Protein AF-A0A357NA75-F1 (afdb_monomer_lite)

Foldseek 3Di:
DKKAAQDWDWAADPVGDIDIDHHRDIDDDDPVSCVGPVVVVCVVVVRIGHDDDVPVVVPD

Sequence (60 aa):
MRIFTKKSFEFKNAAGEKVVTQPLSFADVPDWAAKDPIFSWGKKDGDIIVTETAKEEAAA

pLDDT: mean 85.8, std 15.58, range [38.06, 95.5]

Structure (mmCIF, N/CA/C/O backbone):
data_AF-A0A357NA75-F1
#
_entry.id   AF-A0A357NA75-F1
#
loop_
_atom_site.group_PDB
_atom_site.id
_atom_site.type_symbol
_atom_site.label_atom_id
_atom_site.label_alt_id
_atom_site.label_comp_id
_atom_site.label_asym_id
_atom_site.label_entity_id
_atom_site.label_seq_id
_atom_site.pdbx_PDB_ins_code
_atom_site.Cartn_x
_atom_site.Cartn_y
_atom_site.Cartn_z
_atom_site.occupancy
_atom_site.B_iso_or_equiv
_atom_site.auth_seq_id
_atom_site.auth_comp_id
_atom_site.auth_asym_id
_atom_site.auth_atom_id
_atom_site.pdbx_PDB_model_num
ATOM 1 N N . MET A 1 1 ? -1.406 -12.534 -1.273 1.00 89.12 1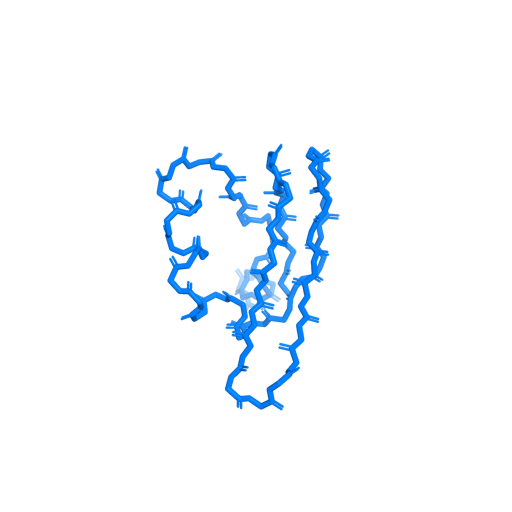 MET A N 1
ATOM 2 C CA . MET A 1 1 ? -1.234 -11.910 -2.602 1.00 89.12 1 MET A CA 1
ATOM 3 C C . MET A 1 1 ? 0.200 -11.436 -2.706 1.00 89.12 1 MET A C 1
ATOM 5 O O . MET A 1 1 ? 0.631 -10.667 -1.850 1.00 89.12 1 MET A O 1
ATOM 9 N N . ARG A 1 2 ? 0.930 -11.862 -3.740 1.00 90.88 2 ARG A N 1
ATOM 10 C CA . ARG A 1 2 ? 2.324 -11.451 -3.911 1.00 90.88 2 ARG A CA 1
ATOM 11 C C . ARG A 1 2 ? 2.420 -10.226 -4.808 1.00 90.88 2 ARG A C 1
ATOM 13 O O . ARG A 1 2 ? 1.834 -10.184 -5.894 1.00 90.88 2 ARG A O 1
ATOM 20 N N . ILE A 1 3 ? 3.145 -9.220 -4.332 1.00 93.25 3 ILE A N 1
ATOM 21 C CA . ILE A 1 3 ? 3.387 -7.974 -5.053 1.00 93.25 3 ILE A CA 1
ATOM 22 C C . ILE A 1 3 ? 4.877 -7.658 -5.084 1.00 93.25 3 ILE A C 1
ATOM 24 O O . ILE A 1 3 ? 5.602 -7.946 -4.139 1.00 93.25 3 ILE A O 1
ATOM 28 N N . PHE A 1 4 ? 5.328 -7.025 -6.155 1.00 93.75 4 PHE A N 1
ATOM 29 C CA . PHE A 1 4 ? 6.620 -6.366 -6.232 1.00 93.75 4 PHE A CA 1
ATOM 30 C C . PHE A 1 4 ? 6.419 -4.866 -6.045 1.00 93.75 4 PHE A C 1
ATOM 32 O O . PHE A 1 4 ? 5.585 -4.260 -6.722 1.00 93.75 4 PHE A O 1
ATOM 39 N N . THR A 1 5 ? 7.186 -4.259 -5.143 1.00 94.44 5 THR A N 1
ATOM 40 C CA . THR A 1 5 ? 7.096 -2.821 -4.881 1.00 94.44 5 THR A CA 1
ATOM 41 C C . THR A 1 5 ? 8.407 -2.125 -5.191 1.00 94.44 5 THR A C 1
ATOM 43 O O . THR A 1 5 ? 9.449 -2.511 -4.676 1.00 94.44 5 THR A O 1
ATOM 46 N N . LYS A 1 6 ? 8.375 -1.059 -5.998 1.00 94.88 6 LYS A N 1
ATOM 47 C CA . LYS A 1 6 ? 9.563 -0.235 -6.290 1.00 94.88 6 LYS A CA 1
ATOM 48 C C . LYS A 1 6 ? 9.997 0.612 -5.093 1.00 94.88 6 LYS A C 1
ATOM 50 O O . LYS A 1 6 ? 11.169 0.957 -4.977 1.00 94.88 6 LYS A O 1
ATOM 55 N N . LYS A 1 7 ? 9.055 0.925 -4.204 1.00 94.88 7 LYS A N 1
ATOM 56 C CA . LYS A 1 7 ? 9.229 1.747 -3.002 1.00 94.88 7 LYS A CA 1
ATOM 57 C C . LYS A 1 7 ? 8.619 1.038 -1.794 1.00 94.88 7 LYS A C 1
ATOM 59 O O . LYS A 1 7 ? 7.856 0.089 -1.959 1.00 94.88 7 LYS A O 1
ATOM 64 N N . SER A 1 8 ? 8.946 1.504 -0.595 1.00 94.44 8 SER A N 1
ATOM 65 C CA . SER A 1 8 ? 8.301 1.027 0.628 1.00 94.44 8 SER A CA 1
ATOM 66 C C . SER A 1 8 ? 6.875 1.558 0.716 1.00 94.44 8 SER A C 1
ATOM 68 O O . SER A 1 8 ? 6.657 2.762 0.580 1.00 94.44 8 SER A O 1
ATOM 70 N N . PHE A 1 9 ? 5.926 0.673 1.001 1.00 93.69 9 PHE A N 1
ATOM 71 C CA . PHE A 1 9 ? 4.543 1.029 1.292 1.00 93.69 9 PHE A CA 1
ATOM 72 C C . PHE A 1 9 ? 4.149 0.498 2.664 1.00 93.69 9 PHE A C 1
ATOM 74 O O . PHE A 1 9 ? 4.542 -0.604 3.039 1.00 93.69 9 PHE A O 1
ATOM 81 N N . GLU A 1 10 ? 3.360 1.275 3.399 1.00 93.94 10 GLU A N 1
ATOM 82 C CA . GLU A 1 10 ? 2.664 0.814 4.597 1.00 93.94 10 GLU A CA 1
ATOM 83 C C . GLU A 1 10 ? 1.170 0.778 4.281 1.00 93.94 10 GLU A C 1
ATOM 85 O O . GLU A 1 10 ? 0.578 1.809 3.965 1.00 93.94 10 GLU A O 1
ATOM 90 N N . PHE A 1 11 ? 0.573 -0.411 4.346 1.00 92.62 11 PHE A N 1
ATOM 91 C CA . PHE A 1 11 ? -0.873 -0.582 4.236 1.00 92.62 11 PHE A CA 1
ATOM 92 C C . PHE A 1 11 ? -1.445 -0.810 5.624 1.00 92.62 11 PHE A C 1
ATOM 94 O O . PHE A 1 11 ? -0.882 -1.587 6.405 1.00 92.62 11 PHE A O 1
ATOM 101 N N . LYS A 1 12 ? -2.579 -0.174 5.919 1.00 92.06 12 LYS A N 1
ATOM 102 C CA . LYS A 1 12 ? -3.226 -0.283 7.225 1.00 92.06 12 LYS A CA 1
ATOM 103 C C . LYS A 1 12 ? -4.718 -0.512 7.064 1.00 92.06 12 LYS A C 1
ATOM 105 O O . LYS A 1 12 ? -5.397 0.232 6.364 1.00 92.06 12 LYS A O 1
ATOM 110 N N . ASN A 1 13 ? -5.249 -1.510 7.761 1.00 89.81 13 ASN A N 1
ATOM 111 C CA . ASN A 1 13 ? -6.686 -1.759 7.764 1.00 89.81 13 ASN A CA 1
ATOM 112 C C . ASN A 1 13 ? -7.395 -1.112 8.969 1.00 89.81 13 ASN A C 1
ATOM 114 O O . ASN A 1 13 ? -6.774 -0.656 9.932 1.00 89.81 13 ASN A O 1
ATOM 118 N N . ALA A 1 14 ? -8.729 -1.095 8.923 1.00 88.06 14 ALA A N 1
ATOM 119 C CA . ALA A 1 14 ? -9.566 -0.564 10.002 1.00 88.06 14 ALA A CA 1
ATOM 120 C C . ALA A 1 14 ? -9.498 -1.390 11.304 1.00 88.06 1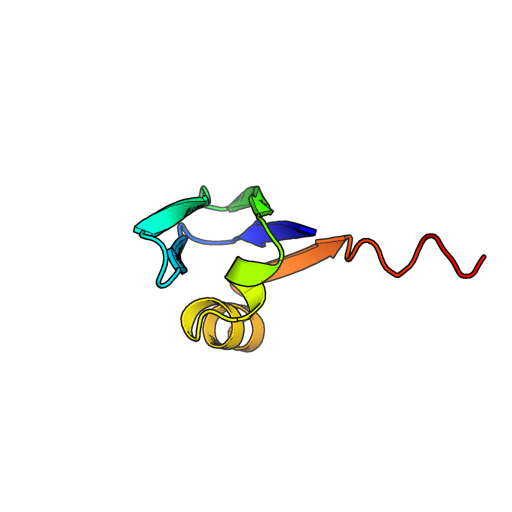4 ALA A C 1
ATOM 122 O O . ALA A 1 14 ? -9.827 -0.870 12.365 1.00 88.06 14 ALA A O 1
ATOM 123 N N . ALA A 1 15 ? -9.049 -2.649 11.234 1.00 89.50 15 ALA A N 1
ATOM 124 C CA . ALA A 1 15 ? -8.817 -3.505 12.400 1.00 89.50 15 ALA A CA 1
ATOM 125 C C . ALA A 1 15 ? -7.486 -3.196 13.117 1.00 89.50 15 ALA A C 1
ATOM 127 O O . ALA A 1 15 ? -7.218 -3.746 14.182 1.00 89.50 15 ALA A O 1
ATOM 128 N N . GLY A 1 16 ? -6.6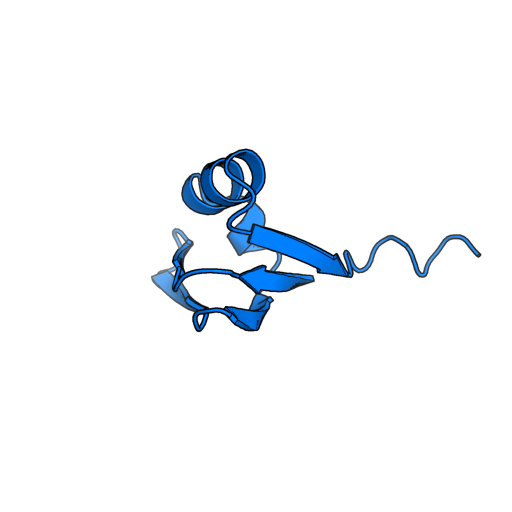60 -2.299 12.563 1.00 88.12 16 GLY A N 1
ATOM 129 C CA . GLY A 1 16 ? -5.363 -1.921 13.123 1.00 88.12 16 GLY A CA 1
ATOM 130 C C . GLY A 1 16 ? -4.201 -2.812 12.682 1.00 88.12 16 GLY A C 1
ATOM 131 O O . GLY A 1 16 ? -3.076 -2.591 13.131 1.00 88.12 16 GLY A O 1
ATOM 132 N N . GLU A 1 17 ? -4.433 -3.774 11.788 1.00 90.81 17 GLU A N 1
ATOM 133 C CA . GLU A 1 17 ? -3.364 -4.549 11.164 1.00 90.81 17 GLU A CA 1
ATOM 134 C C . GLU A 1 17 ? -2.595 -3.667 10.182 1.00 90.81 17 GLU A C 1
ATOM 136 O O . GLU A 1 17 ? -3.170 -2.836 9.469 1.00 90.81 17 GLU A O 1
ATOM 141 N N . LYS A 1 18 ? -1.278 -3.865 10.144 1.00 92.69 18 LYS A N 1
ATOM 142 C CA . LYS A 1 18 ? -0.377 -3.153 9.245 1.00 92.69 18 LYS A CA 1
ATOM 143 C C . LYS A 1 18 ? 0.558 -4.126 8.552 1.00 92.69 18 LYS A C 1
ATOM 145 O O . LYS A 1 18 ? 1.032 -5.077 9.173 1.00 92.69 18 LYS A O 1
ATOM 150 N N . VAL A 1 19 ? 0.854 -3.858 7.288 1.00 92.94 19 VAL A N 1
ATOM 151 C CA . VAL A 1 19 ? 1.889 -4.574 6.544 1.00 92.94 19 VAL A CA 1
ATOM 152 C C . VAL A 1 19 ? 2.784 -3.553 5.860 1.00 92.94 19 VAL A C 1
ATOM 154 O O . VAL A 1 19 ? 2.300 -2.557 5.321 1.00 92.94 19 VAL A O 1
ATOM 157 N N . VAL A 1 20 ? 4.091 -3.791 5.913 1.00 94.12 20 VAL A N 1
ATOM 158 C CA . VAL A 1 20 ? 5.097 -2.895 5.344 1.00 94.12 20 VAL A CA 1
ATOM 159 C C . VAL A 1 20 ? 5.873 -3.653 4.283 1.00 94.12 20 VAL A C 1
ATOM 161 O O . VAL A 1 20 ? 6.392 -4.737 4.551 1.00 94.12 20 VAL A O 1
ATOM 164 N N . THR A 1 21 ? 5.966 -3.085 3.086 1.00 94.62 21 THR A N 1
ATOM 165 C CA . THR A 1 21 ? 6.779 -3.636 2.002 1.00 94.62 21 THR A CA 1
ATOM 166 C C . THR A 1 21 ? 8.165 -3.006 1.989 1.00 94.62 21 THR A C 1
ATOM 168 O O . THR A 1 21 ? 8.379 -1.898 2.487 1.00 94.62 21 THR A O 1
ATOM 171 N N . GLN A 1 22 ? 9.124 -3.728 1.418 1.00 94.19 22 GLN A N 1
ATOM 172 C CA . GLN A 1 22 ? 10.477 -3.229 1.195 1.00 94.19 22 GLN A CA 1
ATOM 173 C C . GLN A 1 22 ? 10.623 -2.739 -0.253 1.00 94.19 22 GLN A C 1
ATOM 175 O O . GLN A 1 22 ? 9.993 -3.294 -1.158 1.00 94.19 22 GLN A O 1
ATOM 180 N N . PRO A 1 23 ? 11.446 -1.707 -0.497 1.00 95.50 23 PRO A N 1
ATOM 181 C CA . PRO A 1 23 ? 11.646 -1.180 -1.835 1.00 95.50 23 PRO A CA 1
ATOM 182 C C . PRO A 1 23 ? 12.419 -2.189 -2.687 1.00 95.50 23 PRO A C 1
ATOM 184 O O . PRO A 1 23 ? 13.304 -2.885 -2.192 1.00 95.50 23 PRO A O 1
ATOM 187 N N . LEU A 1 24 ? 12.089 -2.242 -3.977 1.00 94.12 24 LEU A N 1
ATOM 188 C CA . LEU A 1 24 ? 12.677 -3.145 -4.972 1.00 94.12 24 LEU A CA 1
ATOM 189 C C . LEU A 1 24 ? 12.619 -4.625 -4.563 1.00 94.12 24 LEU A C 1
ATOM 191 O O . LEU A 1 24 ? 13.499 -5.408 -4.917 1.00 94.12 24 LEU A O 1
ATOM 195 N N . SER A 1 25 ? 11.586 -5.008 -3.815 1.00 93.06 25 SER A N 1
ATOM 196 C CA . SER A 1 25 ? 11.442 -6.355 -3.277 1.00 93.06 25 SER A CA 1
ATOM 197 C C . SER A 1 25 ? 10.034 -6.896 -3.485 1.00 93.06 25 SER A C 1
ATOM 199 O O . SER A 1 25 ? 9.065 -6.145 -3.636 1.00 93.06 25 SER A O 1
ATOM 201 N N . PHE A 1 26 ? 9.936 -8.222 -3.483 1.00 91.69 26 PHE A N 1
ATOM 202 C CA . PHE A 1 26 ? 8.658 -8.910 -3.417 1.00 91.69 26 PHE A CA 1
ATOM 203 C C . PHE A 1 26 ? 8.184 -8.959 -1.968 1.00 91.69 26 PHE A C 1
ATOM 205 O O . PHE A 1 26 ? 8.949 -9.284 -1.060 1.00 91.69 26 PHE A O 1
ATOM 212 N N . ALA A 1 27 ? 6.907 -8.674 -1.767 1.00 91.19 27 ALA A N 1
ATOM 213 C CA . ALA A 1 27 ? 6.235 -8.780 -0.490 1.00 91.19 27 ALA A CA 1
ATOM 214 C C . ALA A 1 27 ? 4.957 -9.598 -0.660 1.00 91.19 27 ALA A C 1
ATOM 216 O O . ALA A 1 27 ? 4.187 -9.395 -1.602 1.00 91.19 27 ALA A O 1
ATOM 217 N N . ASP A 1 28 ? 4.730 -10.505 0.283 1.00 92.12 28 ASP A N 1
ATOM 218 C CA . ASP A 1 28 ? 3.436 -11.146 0.440 1.00 92.12 28 ASP A CA 1
ATOM 219 C C . ASP A 1 28 ? 2.570 -10.268 1.332 1.00 92.12 28 ASP A C 1
ATOM 221 O O . ASP A 1 28 ? 2.877 -10.031 2.501 1.00 92.12 28 ASP A O 1
ATOM 225 N N . VAL A 1 29 ? 1.501 -9.743 0.741 1.00 91.31 29 VAL A N 1
ATOM 226 C CA . VAL A 1 29 ? 0.534 -8.897 1.428 1.00 91.31 29 VAL A CA 1
ATOM 227 C C . VAL A 1 29 ? -0.835 -9.582 1.454 1.00 91.31 29 VAL A C 1
ATOM 229 O O . VAL A 1 29 ? -1.204 -10.307 0.519 1.00 91.31 29 VAL A O 1
ATOM 232 N N . PRO A 1 30 ? -1.615 -9.377 2.520 1.00 91.88 30 PRO A N 1
ATOM 233 C CA . PRO A 1 30 ? -2.987 -9.863 2.590 1.00 91.88 30 PRO A CA 1
ATOM 234 C C . PRO A 1 30 ? -3.889 -9.144 1.577 1.00 91.88 30 PRO A C 1
ATOM 236 O O . PRO A 1 30 ? -3.647 -7.994 1.214 1.00 91.88 30 PRO A O 1
ATOM 239 N N . ASP A 1 31 ? -4.978 -9.787 1.152 1.00 89.00 31 ASP A N 1
ATOM 240 C CA . ASP A 1 31 ? -5.899 -9.238 0.142 1.00 89.00 31 ASP A CA 1
ATOM 241 C C . ASP A 1 31 ? -6.572 -7.929 0.571 1.00 89.00 31 ASP A C 1
ATOM 243 O O . ASP A 1 31 ? -6.972 -7.121 -0.267 1.00 89.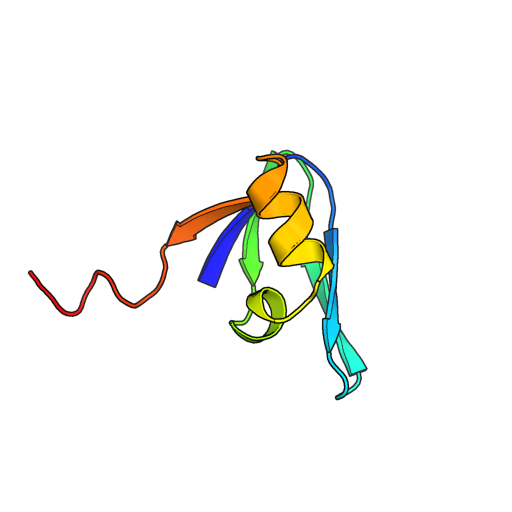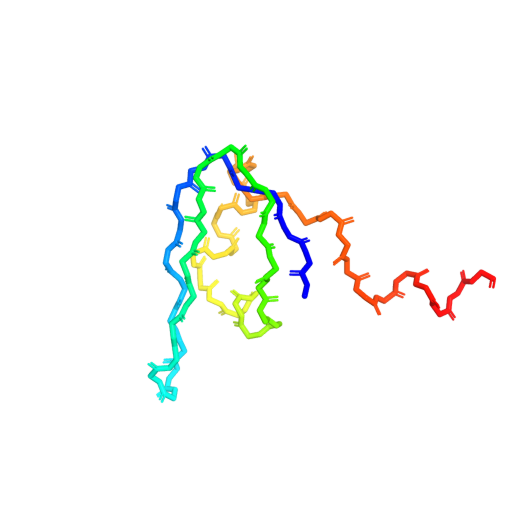00 31 ASP A O 1
ATOM 247 N N . TRP A 1 32 ? -6.674 -7.670 1.879 1.00 91.56 32 TRP A N 1
ATOM 248 C CA . TRP A 1 32 ? -7.173 -6.386 2.367 1.00 91.56 32 TRP A CA 1
ATOM 249 C C . TRP A 1 32 ? -6.250 -5.220 2.000 1.00 91.56 32 TRP A C 1
ATOM 251 O O . TRP A 1 32 ? -6.748 -4.103 1.882 1.00 91.56 32 TRP A O 1
ATOM 261 N N . ALA A 1 33 ? -4.957 -5.456 1.746 1.00 92.00 33 ALA A N 1
ATOM 262 C CA . ALA A 1 33 ? -4.038 -4.415 1.289 1.00 92.00 33 ALA A CA 1
ATOM 263 C C . ALA A 1 33 ? -4.468 -3.854 -0.076 1.00 92.00 33 ALA A C 1
ATOM 265 O O . ALA A 1 33 ? -4.310 -2.665 -0.322 1.00 92.00 33 ALA A O 1
ATOM 266 N N . ALA A 1 34 ? -5.115 -4.664 -0.925 1.00 89.12 34 ALA A N 1
ATOM 267 C CA . ALA A 1 34 ? -5.671 -4.205 -2.199 1.00 89.12 34 ALA A CA 1
ATOM 268 C C . ALA A 1 34 ? -6.848 -3.224 -2.043 1.00 89.12 34 ALA A C 1
ATOM 270 O O . ALA A 1 34 ? -7.180 -2.514 -2.991 1.00 89.12 34 ALA A O 1
ATOM 271 N N . LYS A 1 35 ? -7.496 -3.196 -0.868 1.00 89.75 35 LYS A N 1
ATOM 272 C CA . LYS A 1 35 ? -8.590 -2.261 -0.553 1.00 89.75 35 LYS A CA 1
ATOM 273 C C . LYS A 1 35 ? -8.077 -0.897 -0.092 1.00 89.75 35 LYS A C 1
ATOM 275 O O . LYS A 1 35 ? -8.867 0.039 -0.005 1.00 89.75 35 LYS A O 1
ATOM 280 N N . ASP A 1 36 ? -6.788 -0.787 0.218 1.00 90.25 36 ASP A N 1
ATOM 281 C CA . ASP A 1 36 ? -6.175 0.471 0.618 1.00 90.25 36 ASP A CA 1
ATOM 282 C C . ASP A 1 36 ? -6.059 1.418 -0.600 1.00 90.25 36 ASP A C 1
ATOM 284 O O . ASP A 1 36 ? -5.612 0.989 -1.674 1.00 90.25 36 ASP A O 1
ATOM 288 N N . PRO A 1 37 ? -6.440 2.706 -0.484 1.00 91.19 37 PRO A N 1
ATOM 289 C CA . PRO A 1 37 ? -6.285 3.678 -1.567 1.00 91.19 37 PRO A CA 1
ATOM 290 C C . PRO A 1 37 ? -4.848 3.772 -2.098 1.00 91.19 37 PRO A C 1
ATOM 292 O O . PRO A 1 37 ? -4.649 3.922 -3.306 1.00 91.19 37 PRO A O 1
ATOM 295 N N . ILE A 1 38 ? -3.851 3.615 -1.217 1.00 91.31 38 ILE A N 1
ATOM 296 C CA . ILE A 1 38 ? -2.425 3.654 -1.562 1.00 91.31 38 ILE A CA 1
ATOM 297 C C . ILE A 1 38 ? -2.087 2.544 -2.555 1.00 91.31 38 ILE A C 1
ATOM 299 O O . ILE A 1 38 ? -1.315 2.764 -3.487 1.00 91.31 38 ILE A O 1
ATOM 303 N N . PHE A 1 39 ? -2.698 1.367 -2.409 1.00 92.44 39 PHE A N 1
ATOM 304 C CA . PHE A 1 39 ? -2.474 0.254 -3.324 1.00 92.44 39 PHE A CA 1
ATOM 305 C C . PHE A 1 39 ? -2.951 0.587 -4.739 1.00 92.44 39 PHE A C 1
ATOM 307 O O . PHE A 1 39 ? -2.244 0.347 -5.717 1.00 92.44 39 PHE A O 1
ATOM 314 N N . SER A 1 40 ? -4.138 1.188 -4.852 1.00 91.62 40 SER A N 1
ATOM 315 C CA . SER A 1 40 ? -4.699 1.599 -6.144 1.00 91.62 40 SER A CA 1
ATOM 316 C C . SER A 1 40 ? -3.846 2.675 -6.819 1.00 91.62 40 SER A C 1
ATOM 318 O O . SER A 1 40 ? -3.631 2.618 -8.031 1.00 91.62 40 SER A O 1
ATOM 320 N N . TRP A 1 41 ? -3.321 3.629 -6.046 1.00 93.38 41 TRP A N 1
ATOM 321 C CA . TRP A 1 41 ? -2.408 4.655 -6.553 1.00 93.38 41 TRP A CA 1
ATOM 322 C C . TRP A 1 41 ? -1.066 4.065 -6.977 1.00 93.38 41 TRP A C 1
ATOM 324 O O . TRP A 1 41 ? -0.655 4.265 -8.115 1.00 93.38 41 TRP A O 1
ATOM 334 N N . GLY A 1 42 ? -0.432 3.253 -6.128 1.00 93.50 42 GLY A N 1
ATOM 335 C CA . GLY A 1 42 ? 0.846 2.617 -6.444 1.00 93.50 42 GLY A CA 1
ATOM 336 C C . GLY A 1 42 ? 0.759 1.680 -7.650 1.00 93.50 42 GLY A C 1
ATOM 337 O O . GLY A 1 42 ? 1.685 1.633 -8.457 1.00 93.50 42 GLY A O 1
ATOM 338 N N . LYS A 1 43 ? -0.371 0.989 -7.843 1.00 92.88 43 LYS A N 1
ATOM 339 C CA . LYS A 1 43 ? -0.616 0.192 -9.053 1.00 92.88 43 LYS A CA 1
ATOM 340 C C . LYS A 1 43 ? -0.741 1.071 -10.300 1.00 92.88 43 LYS A C 1
ATOM 342 O O . LYS A 1 43 ? -0.214 0.709 -11.348 1.00 92.88 43 LYS A O 1
ATOM 347 N N . LYS A 1 44 ? -1.421 2.218 -10.198 1.00 94.00 44 LYS A N 1
ATOM 348 C CA . LYS A 1 44 ? -1.604 3.162 -11.312 1.00 94.00 44 LYS A CA 1
ATOM 349 C C . LYS A 1 44 ? -0.298 3.851 -11.722 1.00 94.00 44 LYS A C 1
ATOM 351 O O . LYS A 1 44 ? -0.059 3.998 -12.915 1.00 94.00 44 LYS A O 1
ATOM 356 N N . ASP A 1 45 ? 0.544 4.214 -10.758 1.00 93.25 45 ASP A N 1
ATOM 357 C CA . ASP A 1 45 ? 1.888 4.766 -10.992 1.00 93.25 45 ASP A CA 1
ATOM 358 C C . ASP A 1 45 ? 2.896 3.706 -11.478 1.00 93.25 45 ASP A C 1
ATOM 360 O O . ASP A 1 45 ? 3.972 4.029 -11.981 1.00 93.25 45 ASP A O 1
ATOM 364 N N . GLY A 1 46 ? 2.566 2.418 -11.341 1.00 92.88 46 GLY A N 1
ATOM 365 C CA . GLY A 1 46 ? 3.477 1.316 -11.647 1.00 92.88 46 GLY A CA 1
ATOM 366 C C . GLY A 1 46 ? 4.583 1.136 -10.600 1.00 92.88 46 GLY A C 1
ATOM 367 O O . GLY A 1 46 ? 5.617 0.529 -10.896 1.00 92.88 46 GLY A O 1
ATOM 368 N N . ASP A 1 47 ? 4.387 1.670 -9.393 1.00 94.69 47 ASP A N 1
ATOM 369 C CA . ASP A 1 47 ? 5.225 1.423 -8.217 1.00 94.69 47 ASP A CA 1
ATOM 370 C C . ASP A 1 47 ? 4.881 0.090 -7.531 1.00 94.69 47 ASP A C 1
ATOM 372 O O . ASP A 1 47 ? 5.745 -0.492 -6.876 1.00 94.69 47 ASP A O 1
ATOM 376 N N . ILE A 1 48 ? 3.650 -0.405 -7.697 1.00 94.44 48 ILE A N 1
ATOM 377 C CA . ILE A 1 48 ? 3.185 -1.715 -7.223 1.00 94.44 48 ILE A CA 1
ATOM 378 C C . ILE A 1 48 ? 2.834 -2.576 -8.432 1.00 94.44 48 ILE A C 1
ATOM 380 O O . ILE A 1 48 ? 1.992 -2.210 -9.251 1.00 94.44 48 ILE A O 1
ATOM 384 N N . ILE A 1 49 ? 3.446 -3.751 -8.517 1.00 93.00 49 ILE A N 1
ATOM 385 C CA . ILE A 1 49 ? 3.196 -4.742 -9.561 1.00 93.00 49 ILE A CA 1
ATOM 386 C C . ILE A 1 49 ? 2.668 -5.995 -8.874 1.00 93.00 49 ILE A C 1
ATOM 388 O O . ILE A 1 49 ? 3.343 -6.569 -8.026 1.00 93.00 49 ILE A O 1
ATOM 392 N N . VAL A 1 50 ? 1.453 -6.418 -9.210 1.00 91.25 50 VAL A N 1
ATOM 393 C CA . VAL A 1 50 ? 0.882 -7.654 -8.661 1.00 91.25 50 VAL A CA 1
ATOM 394 C C . VAL A 1 50 ? 1.420 -8.819 -9.476 1.00 91.25 50 VAL A C 1
ATOM 396 O O . VAL A 1 50 ? 1.232 -8.837 -10.688 1.00 91.25 50 VAL A O 1
ATOM 399 N N . THR A 1 51 ? 2.137 -9.735 -8.829 1.00 83.50 51 THR A N 1
ATOM 400 C CA . THR A 1 51 ? 2.855 -10.817 -9.517 1.00 83.50 51 THR A CA 1
ATOM 401 C C . THR A 1 51 ? 2.080 -12.119 -9.460 1.00 83.50 51 THR A C 1
ATOM 403 O O . THR A 1 51 ? 2.079 -12.859 -10.432 1.00 83.50 51 THR A O 1
ATOM 406 N N . GLU A 1 52 ? 1.375 -12.364 -8.354 1.00 68.75 52 GLU A N 1
ATOM 407 C CA . GLU A 1 52 ? 0.517 -13.535 -8.188 1.00 68.75 52 GLU A CA 1
ATOM 408 C C . GLU A 1 52 ? -0.758 -13.120 -7.449 1.00 68.75 52 GLU A C 1
ATOM 410 O O . GLU A 1 52 ? -0.782 -12.900 -6.230 1.00 68.75 52 GLU A O 1
ATOM 415 N N . THR A 1 53 ? -1.848 -12.991 -8.202 1.00 58.84 53 THR A N 1
ATOM 416 C CA . THR A 1 53 ? -3.184 -13.148 -7.634 1.00 58.84 53 THR A CA 1
ATOM 417 C C . THR A 1 53 ? -3.453 -14.638 -7.552 1.00 58.84 53 THR A C 1
ATOM 419 O O . THR A 1 53 ? -3.446 -15.301 -8.584 1.00 58.84 53 THR A O 1
ATOM 422 N N . ALA A 1 54 ? -3.757 -15.155 -6.362 1.00 53.84 54 ALA A N 1
ATOM 423 C CA . ALA A 1 54 ? -4.146 -16.548 -6.108 1.00 53.84 54 ALA A CA 1
ATOM 424 C C . ALA A 1 54 ? -5.470 -16.973 -6.802 1.00 53.84 54 ALA A C 1
ATOM 426 O O . ALA A 1 54 ? -6.206 -17.818 -6.308 1.00 53.84 54 ALA A O 1
ATOM 427 N N . LYS A 1 55 ? -5.813 -16.357 -7.939 1.00 49.25 55 LYS A N 1
ATOM 428 C CA . LYS A 1 55 ? -6.987 -16.632 -8.762 1.00 49.25 55 LYS A CA 1
ATOM 429 C C . LYS A 1 55 ? -6.636 -17.210 -10.142 1.00 49.25 55 LYS A C 1
ATOM 431 O O . LYS A 1 55 ? -7.540 -17.689 -10.814 1.00 49.25 55 LYS A O 1
ATOM 436 N N . GLU A 1 56 ? -5.367 -17.218 -10.555 1.00 48.88 56 GLU A N 1
ATOM 437 C CA . GLU A 1 56 ? -4.959 -17.817 -11.842 1.00 48.88 56 GLU A CA 1
ATOM 438 C C . GLU A 1 56 ? -4.564 -19.301 -11.757 1.00 48.88 56 GLU A C 1
ATOM 440 O O . GLU A 1 56 ? -4.399 -19.942 -12.785 1.00 48.88 56 GLU A O 1
ATOM 445 N N . GLU A 1 57 ? -4.547 -19.898 -10.561 1.00 43.88 57 GLU A N 1
ATOM 446 C CA . GLU A 1 57 ? -4.252 -21.331 -10.366 1.00 43.88 57 GLU A CA 1
ATOM 447 C C . GLU A 1 57 ? -5.513 -22.196 -10.138 1.00 43.88 57 GLU A C 1
ATOM 449 O O . GLU A 1 57 ? -5.451 -23.288 -9.584 1.00 43.88 57 GLU A O 1
ATOM 454 N N . ALA A 1 58 ? -6.688 -21.708 -10.558 1.00 44.50 58 ALA A N 1
ATOM 455 C CA . ALA A 1 58 ? -7.939 -22.483 -10.580 1.00 44.50 58 ALA A CA 1
ATOM 456 C C . ALA A 1 58 ? -8.545 -22.622 -11.992 1.00 44.50 58 ALA A C 1
ATOM 458 O O . ALA A 1 58 ? -9.677 -23.083 -12.135 1.00 44.50 58 ALA A O 1
ATOM 459 N N . ALA A 1 59 ? -7.820 -22.205 -13.034 1.00 43.53 59 ALA A N 1
ATOM 460 C CA . ALA A 1 59 ? -8.276 -22.260 -14.421 1.00 43.53 59 ALA A CA 1
ATOM 461 C C . ALA A 1 59 ? -7.124 -22.607 -15.382 1.00 43.53 59 ALA A C 1
ATOM 463 O O . ALA A 1 59 ? -6.815 -21.834 -16.286 1.00 43.53 59 ALA A O 1
ATOM 464 N N . ALA A 1 60 ? -6.488 -23.760 -15.175 1.00 38.06 60 ALA A N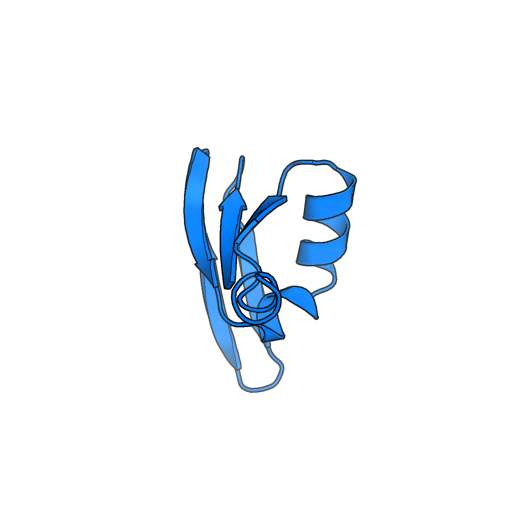 1
ATOM 465 C CA . ALA A 1 60 ? -5.663 -24.433 -16.178 1.00 38.06 60 ALA A CA 1
ATOM 466 C C . ALA A 1 60 ? -5.867 -25.947 -16.073 1.00 38.06 60 ALA A C 1
ATOM 468 O O . ALA A 1 60 ? -5.879 -26.451 -14.927 1.00 38.06 60 ALA A O 1
#

Secondary structure (DSSP, 8-state):
-EEEESS--EEE-TTS-EEEPPTTEEEE--GGGGGSHHHHHHHHHTSEEEEE-TTGGG--

Radius of gyration: 11.5 Å; chains: 1; bounding box: 22×29×29 Å